Protein AF-A0A2R6A5M4-F1 (afdb_monomer)

Radius of gyration: 19.54 Å; Cα contacts (8 Å, |Δi|>4): 23; chains: 1; bounding box: 46×20×61 Å

Solvent-accessible surface area (backbone atoms only — not comparable to full-atom values): 4848 Å² total; per-residue (Å²): 110,70,70,58,52,54,49,48,62,69,46,45,63,59,53,49,51,56,51,50,54,48,52,52,52,52,51,50,51,50,52,50,47,50,51,55,36,52,51,52,32,73,79,47,78,44,76,65,45,49,51,51,36,52,50,50,49,51,50,54,48,51,54,52,50,51,52,48,56,56,57,71,67,47,73,79,76,73,83,83,72,75,86,134

pLDDT: mean 75.0, std 14.02, range [36.94, 91.5]

Foldseek 3Di:
DVVVVVVCVVCVVVVVVVVVVLVVVLVVQLVVLLVVLVVQCVVPPDPVSVVVSVVSS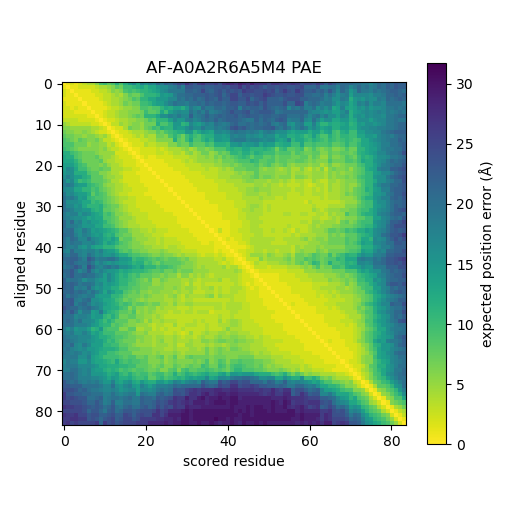VVSVVVSVVVVVVVVPDDPPPPPDDDD

Sequence (84 aa):
MVALIAWVIRFAPVLVYYTQLFVIMFVLTMMVSMFLGASVYLFYPSSLSLSAILGENMFVMVLGLIYVFENLQRPAKTVSGVWW

Organism: NCBI:txid1978155

Secondary structure (DSSP, 8-state):
-HHHHHHHHHHHHHHHHHHHHHHHHHHHHHHHHHHHHHHHHHHS-SHHHHHHHHHHHHHHHHHHHHHHHHHHHS----------

Structure (mmCIF, N/CA/C/O backbone):
data_AF-A0A2R6A5M4-F1
#
_entry.id   AF-A0A2R6A5M4-F1
#
loop_
_atom_site.group_PDB
_atom_site.id
_atom_site.type_symbol
_atom_site.label_atom_id
_atom_site.label_alt_id
_atom_site.label_comp_id
_atom_site.label_asym_id
_atom_site.label_entity_id
_atom_site.label_seq_id
_atom_site.pdbx_PDB_ins_code
_atom_site.Cartn_x
_atom_site.Cartn_y
_atom_site.Cartn_z
_atom_site.occupancy
_atom_site.B_iso_or_equiv
_atom_site.auth_seq_id
_atom_site.auth_comp_id
_atom_site.auth_asym_id
_atom_site.auth_atom_id
_atom_site.pdbx_PDB_model_num
ATOM 1 N N . MET A 1 1 ? -29.238 -5.565 25.221 1.00 53.06 1 MET A N 1
ATOM 2 C CA . MET A 1 1 ? -28.986 -4.375 24.374 1.00 53.06 1 MET A CA 1
ATOM 3 C C . MET A 1 1 ? -28.036 -3.376 25.022 1.00 53.06 1 MET A C 1
ATOM 5 O O . MET A 1 1 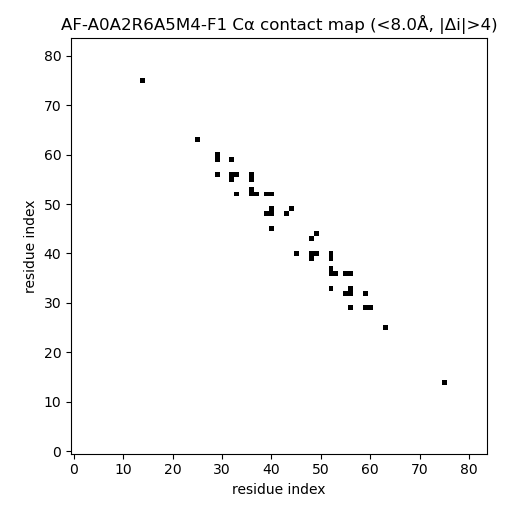? -26.996 -3.118 24.437 1.00 53.06 1 MET A O 1
ATOM 9 N N . VAL A 1 2 ? -28.321 -2.876 26.229 1.00 72.62 2 VAL A N 1
ATOM 10 C CA . VAL A 1 2 ? -27.479 -1.863 26.907 1.00 72.62 2 VAL A CA 1
ATOM 11 C C . VAL A 1 2 ? -26.020 -2.310 27.089 1.00 72.62 2 VAL A C 1
ATOM 13 O O . VAL A 1 2 ? -25.109 -1.559 26.764 1.00 72.62 2 VAL A O 1
ATOM 16 N N . ALA A 1 3 ? -25.785 -3.560 27.501 1.00 63.59 3 ALA A N 1
ATOM 17 C CA . ALA A 1 3 ? -24.432 -4.109 27.646 1.00 63.59 3 ALA A CA 1
ATOM 18 C C . ALA A 1 3 ? -23.647 -4.169 26.321 1.00 63.59 3 ALA A C 1
ATOM 20 O O . ALA A 1 3 ? -22.440 -3.963 26.312 1.00 63.59 3 ALA A O 1
ATOM 21 N N . LEU A 1 4 ? -24.334 -4.401 25.199 1.00 60.12 4 LEU A N 1
ATOM 22 C CA . LEU A 1 4 ? -23.726 -4.485 23.868 1.00 60.12 4 LEU A CA 1
ATOM 23 C C . LEU A 1 4 ? -23.358 -3.086 23.352 1.00 60.12 4 LEU A C 1
ATOM 25 O O . LEU A 1 4 ? -22.276 -2.896 22.813 1.00 60.12 4 LEU A O 1
ATOM 29 N N . ILE A 1 5 ? -24.205 -2.087 23.618 1.00 68.25 5 ILE A N 1
ATOM 30 C CA . ILE A 1 5 ? -23.929 -0.672 23.325 1.00 68.25 5 ILE A CA 1
ATOM 31 C C . ILE A 1 5 ? -22.754 -0.162 24.173 1.00 68.25 5 ILE A C 1
ATOM 33 O O . ILE A 1 5 ? -21.827 0.438 23.636 1.00 68.25 5 ILE A O 1
ATOM 37 N N . ALA A 1 6 ? -22.744 -0.448 25.479 1.00 68.81 6 ALA A N 1
ATOM 38 C CA . ALA A 1 6 ? -21.642 -0.074 26.369 1.00 68.81 6 ALA A CA 1
ATOM 39 C C . ALA A 1 6 ? -20.315 -0.736 25.958 1.00 68.81 6 ALA A C 1
ATOM 41 O O . ALA A 1 6 ? -19.256 -0.111 26.020 1.00 68.81 6 ALA A O 1
ATOM 42 N N . TRP A 1 7 ? -20.376 -1.983 25.486 1.00 65.75 7 TRP A N 1
ATOM 43 C CA . TRP A 1 7 ? -19.225 -2.697 24.944 1.00 65.75 7 TRP A CA 1
ATOM 44 C C . TRP A 1 7 ? -18.709 -2.038 23.656 1.00 65.75 7 TRP A C 1
ATOM 46 O O . TRP A 1 7 ? -17.524 -1.726 23.568 1.00 65.75 7 TRP A O 1
ATOM 56 N N . VAL A 1 8 ? -19.591 -1.713 22.705 1.00 65.62 8 VAL A N 1
ATOM 57 C CA . VAL A 1 8 ? -19.222 -0.992 21.473 1.00 65.62 8 VAL A CA 1
ATOM 58 C C . VAL A 1 8 ? -18.581 0.363 21.785 1.00 65.62 8 VAL A C 1
ATOM 60 O O . VAL A 1 8 ? -17.527 0.664 21.237 1.00 65.62 8 VAL A O 1
ATOM 63 N N . ILE A 1 9 ? -19.145 1.152 22.705 1.00 70.00 9 ILE A N 1
ATOM 64 C CA . ILE A 1 9 ? -18.597 2.468 23.082 1.00 70.00 9 ILE A CA 1
ATOM 65 C C . ILE A 1 9 ? -17.197 2.339 23.698 1.00 70.00 9 ILE A C 1
ATOM 67 O O . ILE A 1 9 ? -16.321 3.149 23.404 1.00 70.00 9 ILE A O 1
ATOM 71 N N . ARG A 1 10 ? -16.955 1.307 24.517 1.00 68.69 10 ARG A N 1
ATOM 72 C CA . ARG A 1 10 ? -15.651 1.081 25.159 1.00 68.69 10 ARG A CA 1
ATOM 73 C C . ARG A 1 10 ? -14.551 0.714 24.159 1.00 68.69 10 ARG A C 1
ATOM 75 O O . ARG A 1 10 ? -13.410 1.128 24.345 1.00 68.69 10 ARG A O 1
ATOM 82 N N . PHE A 1 11 ? -14.875 -0.053 23.117 1.00 63.59 11 PHE A N 1
ATOM 83 C CA . PHE A 1 11 ? -13.892 -0.537 22.136 1.00 63.59 11 PHE A CA 1
ATOM 84 C C . PHE A 1 11 ? -13.810 0.310 20.857 1.00 63.59 11 PHE A C 1
ATOM 86 O O . PHE A 1 11 ? -12.790 0.257 20.171 1.00 63.59 11 PHE A O 1
ATOM 93 N N . ALA A 1 12 ? -14.816 1.137 20.560 1.00 62.00 12 ALA A N 1
ATOM 94 C CA . ALA A 1 12 ? -14.831 2.045 19.413 1.00 62.00 12 ALA A CA 1
ATOM 95 C C . ALA A 1 12 ? -13.585 2.949 19.296 1.00 62.00 12 ALA A C 1
ATOM 97 O O . ALA A 1 12 ? -12.984 2.958 18.222 1.00 62.00 12 ALA A O 1
ATOM 98 N N . PRO A 1 13 ? -13.127 3.668 20.342 1.00 66.88 13 PRO A N 1
ATOM 99 C CA . PRO A 1 13 ? -11.971 4.560 20.209 1.00 66.88 13 PRO A CA 1
ATOM 100 C C . PRO A 1 13 ? -10.665 3.800 19.942 1.00 66.88 13 PRO A C 1
ATOM 102 O O . PRO A 1 13 ? -9.819 4.267 19.183 1.00 66.88 13 PRO A O 1
ATOM 105 N N . VAL A 1 14 ? -10.526 2.599 20.507 1.00 63.81 14 VAL A N 1
ATOM 106 C CA . VAL A 1 14 ? -9.374 1.719 20.271 1.00 63.81 14 VAL A CA 1
ATOM 107 C C . VAL A 1 14 ? -9.372 1.233 18.819 1.00 63.81 14 VAL A C 1
ATOM 109 O O . VAL A 1 14 ? -8.341 1.278 18.151 1.00 63.81 14 VAL A O 1
ATOM 112 N N . LEU A 1 15 ? -10.538 0.842 18.298 1.00 63.41 15 LEU A N 1
ATOM 113 C CA . LEU A 1 15 ? -10.700 0.437 16.902 1.00 63.41 15 LEU A CA 1
ATOM 114 C C . LEU A 1 15 ? -10.365 1.580 15.933 1.00 63.41 15 LEU A C 1
ATOM 116 O O . LEU A 1 15 ? -9.673 1.363 14.938 1.00 63.41 15 LEU A O 1
ATOM 120 N N . VAL A 1 16 ? -10.811 2.803 16.242 1.00 67.69 16 VAL A N 1
ATOM 121 C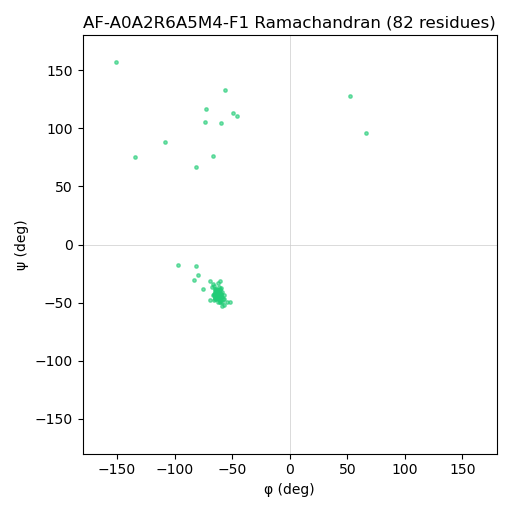 CA . VAL A 1 16 ? -10.516 4.006 15.449 1.00 67.69 16 VAL A CA 1
ATOM 122 C C . VAL A 1 16 ? -9.016 4.292 15.432 1.00 67.69 16 VAL A C 1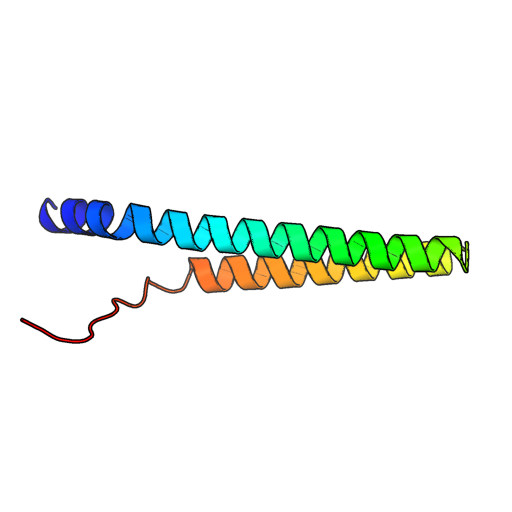
ATOM 124 O O . VAL A 1 16 ? -8.468 4.513 14.356 1.00 67.69 16 VAL A O 1
ATOM 127 N N . TYR A 1 17 ? -8.335 4.216 16.580 1.00 72.12 17 TYR A N 1
ATOM 128 C CA . TYR A 1 17 ? -6.891 4.447 16.666 1.00 72.12 17 TYR A CA 1
ATOM 129 C C . TYR A 1 17 ? -6.089 3.455 15.813 1.00 72.12 17 TYR A C 1
ATOM 131 O O . TYR A 1 17 ? -5.263 3.871 15.003 1.00 72.12 17 TYR A O 1
ATOM 139 N N . TYR A 1 18 ? -6.361 2.149 15.922 1.00 68.62 18 TYR A N 1
ATOM 140 C CA . TYR A 1 18 ? -5.656 1.143 15.117 1.00 68.62 18 TYR A CA 1
ATOM 141 C C . TYR A 1 18 ? -5.965 1.260 13.622 1.00 68.62 18 TYR A C 1
ATOM 143 O O . TYR A 1 18 ? -5.070 1.076 12.798 1.00 68.62 18 TYR A O 1
ATOM 151 N N . THR A 1 19 ? -7.201 1.619 13.269 1.00 70.69 19 THR A N 1
ATOM 152 C CA . THR A 1 19 ? -7.585 1.864 11.873 1.00 70.69 19 THR A CA 1
ATOM 153 C C . THR A 1 19 ? -6.857 3.088 11.316 1.00 70.69 19 THR A C 1
ATOM 155 O O . THR A 1 19 ? -6.314 3.028 10.218 1.00 70.69 19 THR A O 1
ATOM 158 N N . GLN A 1 20 ? -6.771 4.181 12.080 1.00 73.19 20 GLN A N 1
ATOM 159 C CA . GLN A 1 20 ? -6.025 5.382 11.693 1.00 73.19 20 GLN A CA 1
ATOM 160 C C . GLN A 1 20 ? -4.532 5.095 11.527 1.00 73.19 20 GLN A C 1
ATOM 162 O O . GLN A 1 20 ? -3.943 5.486 10.523 1.00 73.19 20 GLN A O 1
ATOM 167 N N . LEU A 1 21 ? -3.926 4.378 12.475 1.00 75.75 21 LEU A N 1
ATOM 168 C CA . LEU A 1 21 ? -2.505 4.033 12.442 1.00 75.75 21 LEU A CA 1
ATOM 169 C C . LEU A 1 21 ? -2.185 3.127 11.247 1.00 75.75 21 LEU A C 1
ATOM 171 O O . LEU A 1 21 ? -1.189 3.339 10.559 1.00 75.75 21 LEU A O 1
ATOM 175 N N . PHE A 1 22 ? -3.077 2.184 10.937 1.00 78.50 22 PHE A N 1
ATOM 176 C CA . PHE A 1 22 ? -2.989 1.387 9.722 1.00 78.50 22 PHE A CA 1
ATOM 177 C C . PHE A 1 22 ? -3.086 2.248 8.455 1.00 78.50 22 PHE A C 1
ATOM 179 O O . PHE A 1 22 ? -2.239 2.120 7.577 1.00 78.50 22 PHE A O 1
ATOM 186 N N . VAL A 1 23 ? -4.084 3.135 8.354 1.00 77.44 23 VAL A N 1
ATOM 187 C CA . VAL A 1 23 ? -4.256 4.010 7.181 1.00 77.44 23 VAL A CA 1
ATOM 188 C C . VAL A 1 23 ? -3.021 4.885 6.975 1.00 77.44 23 VAL A C 1
ATOM 190 O O . VAL A 1 23 ? -2.559 5.018 5.847 1.00 77.44 23 VAL A O 1
ATOM 193 N N . ILE A 1 24 ? -2.439 5.421 8.051 1.00 79.62 24 ILE A N 1
ATOM 194 C CA . ILE A 1 24 ? -1.191 6.193 7.993 1.00 79.62 24 ILE A CA 1
ATOM 195 C C . ILE A 1 24 ? -0.048 5.331 7.447 1.00 79.62 24 ILE A C 1
ATOM 197 O O . ILE A 1 24 ? 0.633 5.752 6.514 1.00 79.62 24 ILE A O 1
ATOM 201 N N . MET A 1 25 ? 0.145 4.121 7.980 1.00 83.19 25 MET A N 1
ATOM 202 C CA . MET A 1 25 ? 1.189 3.207 7.501 1.00 83.19 25 MET A CA 1
ATOM 203 C C . MET A 1 25 ? 0.976 2.815 6.036 1.00 83.19 25 MET A C 1
ATOM 205 O O . MET A 1 25 ? 1.924 2.839 5.261 1.00 83.19 25 MET A O 1
ATOM 209 N N . PHE A 1 26 ? -0.261 2.522 5.633 1.00 83.19 26 PHE A N 1
ATOM 210 C CA . PHE A 1 26 ? -0.610 2.194 4.254 1.00 83.19 26 PHE A CA 1
ATOM 211 C C . PHE A 1 26 ? -0.311 3.356 3.302 1.00 83.19 26 PHE A C 1
ATOM 213 O O . PHE A 1 26 ? 0.330 3.160 2.271 1.00 83.19 26 PHE A O 1
ATOM 220 N N . VAL A 1 27 ? -0.715 4.576 3.663 1.00 83.75 27 VAL A N 1
ATOM 221 C CA . VAL A 1 27 ? -0.422 5.777 2.872 1.00 83.75 27 VAL A CA 1
ATOM 222 C C . VAL A 1 27 ? 1.086 5.996 2.768 1.00 83.75 27 VAL A C 1
ATOM 224 O O . VAL A 1 27 ? 1.579 6.230 1.668 1.00 83.75 27 VAL A O 1
ATOM 227 N N . LEU A 1 28 ? 1.837 5.848 3.863 1.00 87.69 28 LEU A N 1
ATOM 228 C CA . LEU A 1 28 ? 3.300 5.940 3.838 1.00 87.69 28 LEU A CA 1
ATOM 229 C C . LEU A 1 28 ? 3.922 4.886 2.914 1.00 87.69 28 LEU A C 1
ATOM 231 O O . LEU A 1 28 ? 4.772 5.227 2.094 1.00 87.69 28 LEU A O 1
ATOM 235 N N . THR A 1 29 ? 3.479 3.627 2.985 1.00 87.31 29 THR A N 1
ATOM 236 C CA . THR A 1 29 ? 3.945 2.561 2.086 1.00 87.31 29 THR A CA 1
ATOM 237 C C . THR A 1 29 ? 3.654 2.895 0.623 1.00 87.31 29 THR A C 1
ATOM 239 O O . THR A 1 29 ? 4.534 2.736 -0.222 1.00 87.31 29 THR A O 1
ATOM 242 N N . MET A 1 30 ? 2.467 3.423 0.318 1.00 86.88 30 MET A N 1
ATOM 243 C CA . MET A 1 30 ? 2.101 3.848 -1.037 1.00 86.88 30 MET A CA 1
ATOM 244 C C . MET A 1 30 ? 2.953 5.028 -1.524 1.00 86.88 30 MET A C 1
ATOM 246 O O . MET A 1 30 ? 3.400 5.023 -2.669 1.00 86.88 30 MET A O 1
ATOM 250 N N . MET A 1 31 ? 3.236 6.013 -0.665 1.00 87.62 31 MET A N 1
ATOM 251 C CA . MET A 1 31 ? 4.114 7.139 -1.006 1.00 87.62 31 MET A CA 1
ATOM 252 C C . MET A 1 31 ? 5.539 6.667 -1.315 1.00 87.62 31 MET A C 1
ATOM 254 O O . MET A 1 31 ? 6.132 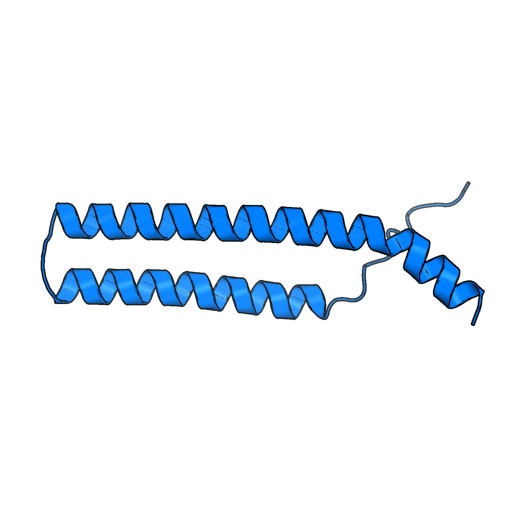7.112 -2.297 1.00 87.62 31 MET A O 1
ATOM 258 N N . VAL A 1 32 ? 6.076 5.738 -0.519 1.00 90.50 32 VAL A N 1
ATOM 259 C CA . VAL A 1 32 ? 7.406 5.151 -0.747 1.00 90.50 32 VAL A CA 1
ATOM 260 C C . VAL A 1 32 ? 7.435 4.338 -2.043 1.00 90.50 32 VAL A C 1
ATOM 262 O O . VAL A 1 32 ? 8.338 4.528 -2.852 1.00 90.50 32 VAL A O 1
ATOM 265 N N . SER A 1 33 ? 6.428 3.493 -2.275 1.00 88.56 33 SER A N 1
ATOM 266 C CA . SER A 1 33 ? 6.249 2.724 -3.516 1.00 88.56 33 SER A CA 1
ATOM 267 C C . SER A 1 33 ? 6.249 3.631 -4.751 1.00 88.56 33 SER A C 1
ATOM 269 O O . SER A 1 33 ? 7.006 3.413 -5.698 1.00 88.56 33 SER A O 1
ATOM 271 N N . MET A 1 34 ? 5.463 4.711 -4.725 1.00 86.25 34 MET A N 1
ATOM 272 C CA . MET A 1 34 ? 5.415 5.675 -5.825 1.00 86.25 34 MET A CA 1
ATOM 273 C C . MET A 1 34 ? 6.742 6.409 -6.019 1.00 86.25 34 MET A C 1
ATOM 275 O O . MET A 1 34 ? 7.151 6.627 -7.157 1.00 86.25 34 MET A O 1
ATOM 279 N N . PHE A 1 35 ? 7.428 6.775 -4.934 1.00 89.31 35 PHE A N 1
ATOM 280 C CA . PHE A 1 35 ? 8.727 7.444 -5.003 1.00 89.31 35 PHE A CA 1
ATOM 281 C C . PHE A 1 35 ? 9.812 6.546 -5.613 1.00 89.31 35 PHE A C 1
ATOM 283 O O . PHE A 1 35 ? 10.558 6.989 -6.490 1.00 89.31 35 PHE A O 1
ATOM 290 N N . LEU A 1 36 ? 9.884 5.280 -5.191 1.00 87.94 36 LEU A N 1
ATOM 291 C CA . LEU A 1 36 ? 10.813 4.297 -5.752 1.00 87.94 36 LEU A CA 1
ATOM 292 C C . LEU A 1 36 ? 10.505 4.041 -7.226 1.00 87.94 36 LEU A C 1
ATOM 294 O O . LEU A 1 36 ? 11.403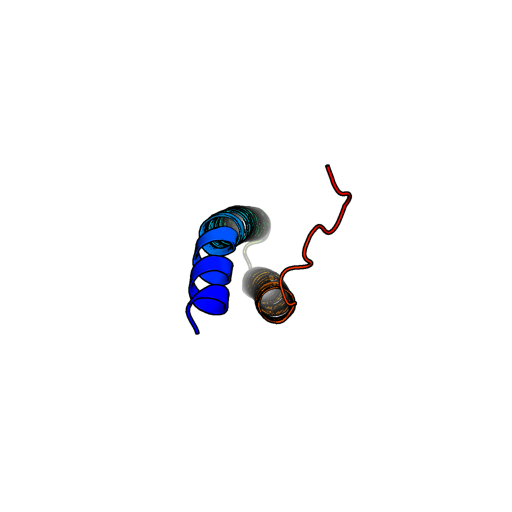 4.125 -8.063 1.00 87.94 36 LEU A O 1
ATOM 298 N N . GLY A 1 37 ? 9.229 3.845 -7.554 1.00 86.50 37 GLY A N 1
ATOM 299 C CA . GLY A 1 37 ? 8.784 3.689 -8.930 1.00 86.50 37 GLY A CA 1
ATOM 300 C C . GLY A 1 37 ? 9.171 4.882 -9.809 1.00 86.50 37 GLY A C 1
ATOM 301 O O . GLY A 1 37 ? 9.829 4.724 -10.833 1.00 86.50 37 GLY A O 1
ATOM 302 N N . ALA A 1 38 ? 8.848 6.104 -9.382 1.00 82.94 38 ALA A N 1
ATOM 303 C CA . ALA A 1 38 ? 9.217 7.320 -10.105 1.00 82.94 38 ALA A CA 1
ATOM 304 C C . ALA A 1 38 ? 10.739 7.467 -10.272 1.00 82.94 38 ALA A C 1
ATOM 306 O O . ALA A 1 38 ? 11.204 7.877 -11.337 1.00 82.94 38 ALA A O 1
ATOM 307 N N . SER A 1 39 ? 11.519 7.079 -9.259 1.00 86.62 39 SER A N 1
ATOM 308 C CA . SER A 1 39 ? 12.983 7.076 -9.329 1.00 86.62 39 SER A CA 1
ATOM 309 C C . SER A 1 39 ? 13.487 6.133 -10.424 1.00 86.62 39 SER A C 1
ATOM 311 O O . SER A 1 39 ? 14.324 6.528 -11.230 1.00 86.62 39 SER A O 1
ATOM 313 N N . VAL A 1 40 ? 12.936 4.919 -10.526 1.00 85.12 40 VAL A N 1
ATOM 314 C CA . VAL A 1 40 ? 13.284 3.962 -11.593 1.00 85.12 40 VAL A CA 1
ATOM 315 C C . VAL A 1 40 ? 12.974 4.534 -12.980 1.00 85.12 40 VAL A C 1
ATOM 317 O O . VAL A 1 40 ? 13.793 4.409 -13.893 1.00 85.12 40 VAL A O 1
ATOM 320 N N . TYR A 1 41 ? 11.834 5.213 -13.140 1.00 85.75 41 TYR A N 1
ATOM 321 C CA . TYR A 1 41 ? 11.473 5.848 -14.411 1.00 85.75 41 TYR A CA 1
ATOM 32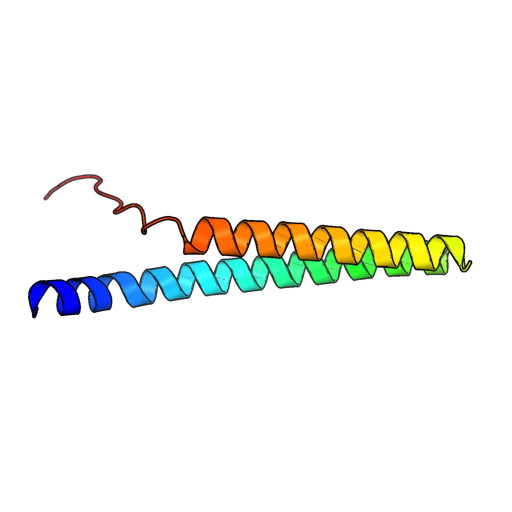2 C C . TYR A 1 41 ? 12.429 6.979 -14.802 1.00 85.75 41 TYR A C 1
ATOM 324 O O . TYR A 1 41 ? 12.767 7.107 -15.976 1.00 85.75 41 TYR A O 1
ATOM 332 N N . LEU A 1 42 ? 12.888 7.780 -13.833 1.00 86.06 42 LEU A N 1
ATOM 333 C CA . LEU A 1 42 ? 13.835 8.871 -14.084 1.00 86.06 42 LEU A CA 1
ATOM 334 C C . LEU A 1 42 ? 15.161 8.370 -14.670 1.00 86.06 42 LEU A C 1
ATOM 336 O O . LEU A 1 42 ? 15.717 9.026 -15.548 1.00 86.06 42 LEU A O 1
ATOM 340 N N . PHE A 1 43 ? 15.659 7.217 -14.215 1.00 87.62 43 PHE A N 1
ATOM 341 C CA . PHE A 1 43 ? 16.915 6.647 -14.716 1.00 87.62 43 PHE A CA 1
ATOM 342 C C . PHE A 1 43 ? 16.747 5.852 -16.016 1.00 87.62 43 PHE A C 1
ATOM 344 O O . PHE A 1 43 ? 17.668 5.820 -16.830 1.00 87.62 43 PHE A O 1
ATOM 351 N N . TYR A 1 44 ? 15.582 5.234 -16.233 1.00 86.50 44 TYR A N 1
ATO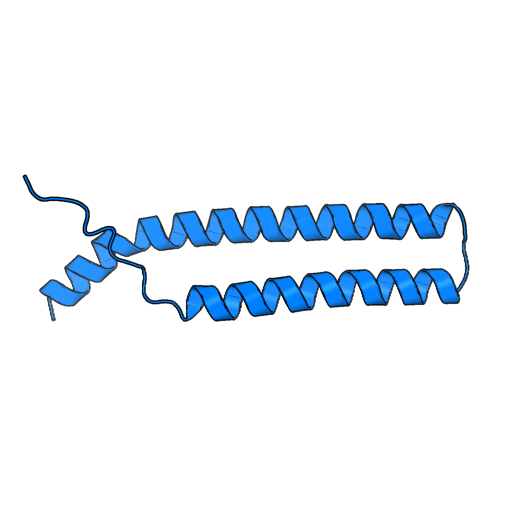M 352 C CA . TYR A 1 44 ? 15.296 4.424 -17.420 1.00 86.50 44 TYR A CA 1
ATOM 353 C C . TYR A 1 44 ? 13.917 4.764 -17.997 1.00 86.50 44 TYR A C 1
ATOM 355 O O . TYR A 1 44 ? 12.971 3.986 -17.828 1.00 86.50 44 TYR A O 1
ATOM 363 N N . PRO A 1 45 ? 13.764 5.907 -18.685 1.00 84.94 45 PRO A N 1
ATOM 364 C CA . PRO A 1 45 ? 12.473 6.342 -19.203 1.00 84.94 45 PRO A CA 1
ATOM 365 C C . PRO A 1 45 ? 12.067 5.488 -20.409 1.00 84.94 45 PRO A C 1
ATOM 367 O O . PRO A 1 45 ? 12.599 5.625 -21.509 1.00 84.94 45 PRO A O 1
ATOM 370 N N . SER A 1 46 ? 11.114 4.578 -20.205 1.00 91.50 46 SER A N 1
ATOM 371 C CA . SER A 1 46 ? 10.564 3.724 -21.259 1.00 91.50 46 SER A CA 1
ATOM 372 C C . SER A 1 46 ? 9.119 3.340 -20.947 1.00 91.50 46 SER A C 1
ATOM 374 O O . SER A 1 46 ? 8.694 3.326 -19.793 1.00 91.50 46 SER A O 1
ATOM 376 N N . SER A 1 47 ? 8.347 2.978 -21.970 1.00 86.00 47 SER A N 1
ATOM 377 C CA . SER A 1 47 ? 6.982 2.465 -21.781 1.00 86.00 47 SER A CA 1
ATOM 378 C C . SER A 1 47 ? 6.968 1.180 -20.945 1.00 86.00 47 SER A C 1
ATOM 380 O O . SER A 1 47 ? 6.036 0.941 -20.180 1.00 86.00 47 SER A O 1
ATOM 382 N N . LEU A 1 48 ? 8.031 0.375 -21.061 1.00 86.31 48 LEU A N 1
ATOM 383 C CA . LEU A 1 48 ? 8.202 -0.865 -20.314 1.00 86.31 48 LEU A CA 1
ATOM 384 C C . LEU A 1 48 ? 8.432 -0.588 -18.822 1.00 86.31 48 LEU A C 1
ATOM 386 O O . LEU A 1 48 ? 7.732 -1.158 -17.987 1.00 86.31 48 LEU A O 1
ATOM 390 N N . SER A 1 49 ? 9.334 0.336 -18.479 1.00 82.94 49 SER A N 1
ATOM 391 C CA . SER A 1 49 ? 9.568 0.735 -17.085 1.00 82.94 49 SER A CA 1
ATOM 392 C C . SER A 1 49 ? 8.336 1.395 -16.471 1.00 82.94 49 SER A C 1
ATOM 394 O O . SER A 1 49 ? 7.966 1.038 -15.358 1.00 82.94 49 SER A O 1
ATOM 396 N N . LEU A 1 50 ? 7.631 2.260 -17.210 1.00 83.19 50 LEU A N 1
ATOM 397 C CA . LEU A 1 50 ? 6.365 2.839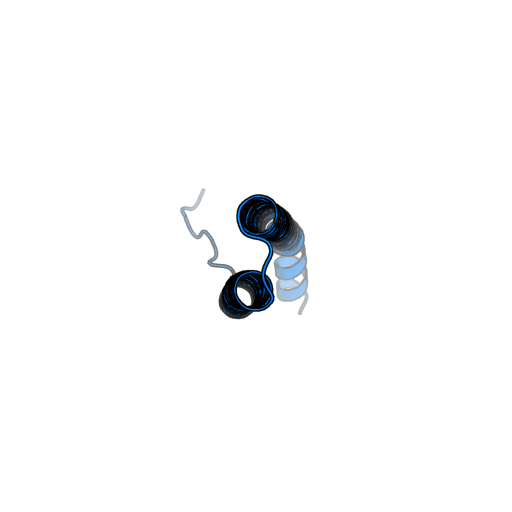 -16.757 1.00 83.19 50 LEU A CA 1
ATOM 398 C C . LEU A 1 50 ? 5.334 1.751 -16.422 1.00 83.19 50 LEU A C 1
ATOM 400 O O . LEU A 1 50 ? 4.727 1.801 -15.358 1.00 83.19 50 LEU A O 1
ATOM 404 N N . SER A 1 51 ? 5.165 0.752 -17.297 1.00 85.12 51 SER A N 1
ATOM 405 C CA . SER A 1 51 ? 4.225 -0.354 -17.068 1.00 85.12 51 SER A CA 1
ATOM 406 C C . SER A 1 51 ? 4.603 -1.217 -15.860 1.00 85.12 51 SER A C 1
ATOM 408 O O . SER A 1 51 ? 3.724 -1.602 -15.089 1.00 85.12 51 SER A O 1
ATOM 410 N N . ALA A 1 52 ? 5.901 -1.459 -15.649 1.00 85.62 52 ALA A N 1
ATOM 411 C CA . ALA A 1 52 ? 6.403 -2.199 -14.498 1.00 85.62 52 ALA A CA 1
ATOM 412 C C . ALA A 1 52 ? 6.137 -1.449 -13.184 1.00 85.62 52 ALA A C 1
ATOM 414 O O . ALA A 1 52 ? 5.626 -2.039 -12.237 1.00 85.62 52 ALA A O 1
ATOM 415 N N . ILE A 1 53 ? 6.390 -0.138 -13.153 1.00 88.81 53 ILE A N 1
ATOM 416 C CA . ILE A 1 53 ? 6.132 0.722 -11.988 1.00 88.81 53 ILE A CA 1
ATOM 417 C C . ILE A 1 53 ? 4.638 0.793 -11.671 1.00 88.81 53 ILE A C 1
ATOM 419 O O . ILE A 1 53 ? 4.233 0.741 -10.510 1.00 88.81 53 ILE A O 1
ATOM 423 N N . LEU A 1 54 ? 3.797 0.922 -12.697 1.00 86.94 54 LEU A N 1
ATOM 424 C CA . LEU A 1 54 ? 2.347 0.953 -12.526 1.00 86.94 54 LEU A CA 1
ATOM 425 C C . LEU A 1 54 ? 1.850 -0.380 -11.947 1.00 86.94 54 LEU A C 1
ATOM 427 O O . LEU A 1 54 ? 1.071 -0.381 -10.995 1.00 86.94 54 LEU A O 1
ATOM 431 N N . GLY A 1 55 ? 2.371 -1.502 -12.456 1.00 86.94 55 GLY A N 1
ATOM 432 C CA . GLY A 1 55 ? 2.104 -2.841 -11.932 1.00 86.94 55 GLY A CA 1
ATOM 433 C C . GLY A 1 55 ? 2.552 -3.023 -10.480 1.00 86.94 55 GLY A C 1
ATOM 434 O O . GLY A 1 55 ? 1.777 -3.523 -9.669 1.00 86.94 55 GLY A O 1
ATOM 435 N N . GLU A 1 56 ? 3.756 -2.568 -10.125 1.00 87.94 56 GLU A N 1
ATOM 436 C CA . GLU A 1 56 ? 4.270 -2.592 -8.749 1.00 87.94 56 GLU A CA 1
ATOM 437 C C . GLU A 1 56 ? 3.352 -1.812 -7.796 1.00 87.94 56 GLU A C 1
ATOM 439 O O . GLU A 1 56 ? 2.910 -2.346 -6.779 1.00 87.94 56 GLU A O 1
ATOM 444 N N . ASN A 1 57 ? 2.978 -0.582 -8.160 1.00 87.69 57 ASN A N 1
ATOM 445 C CA . ASN A 1 57 ? 2.089 0.246 -7.341 1.00 87.69 57 ASN A CA 1
ATOM 446 C C . ASN A 1 57 ? 0.693 -0.377 -7.185 1.00 87.69 57 ASN A C 1
ATOM 448 O O . ASN A 1 57 ? 0.116 -0.343 -6.096 1.00 87.69 57 ASN A O 1
ATOM 452 N N . MET A 1 58 ? 0.147 -0.974 -8.249 1.00 88.00 58 MET A N 1
ATOM 453 C CA . MET A 1 58 ? -1.119 -1.707 -8.175 1.00 88.00 58 MET A CA 1
ATOM 454 C C . MET A 1 58 ? -1.008 -2.939 -7.272 1.00 88.00 58 MET A C 1
ATOM 456 O O . MET A 1 58 ? -1.919 -3.207 -6.492 1.00 88.00 58 MET A O 1
ATOM 460 N N . PHE A 1 59 ? 0.105 -3.669 -7.333 1.00 89.81 59 PHE A N 1
ATOM 461 C CA . PHE A 1 59 ? 0.337 -4.843 -6.496 1.00 89.81 59 PHE A CA 1
ATOM 462 C C . PHE A 1 59 ? 0.404 -4.480 -5.006 1.00 89.81 59 PHE A C 1
ATOM 464 O O . PHE A 1 59 ? -0.294 -5.088 -4.193 1.00 89.81 59 PHE A O 1
ATOM 471 N N . VAL A 1 60 ? 1.167 -3.439 -4.652 1.00 88.44 60 VAL A N 1
ATOM 472 C CA . VAL A 1 60 ? 1.253 -2.923 -3.274 1.00 88.44 60 VAL A CA 1
ATOM 473 C C . VAL A 1 60 ? -0.122 -2.471 -2.771 1.00 88.44 60 VAL A C 1
ATOM 475 O O . VAL A 1 60 ? -0.511 -2.804 -1.648 1.00 88.44 60 VAL A O 1
ATOM 478 N N . MET A 1 61 ? -0.899 -1.785 -3.614 1.00 87.62 61 MET A N 1
ATOM 479 C CA . MET A 1 61 ? -2.264 -1.369 -3.284 1.00 87.62 61 MET A CA 1
ATOM 480 C C . MET A 1 61 ? -3.176 -2.566 -2.997 1.00 87.62 61 MET A C 1
ATOM 482 O O . MET A 1 61 ? -3.872 -2.575 -1.983 1.00 87.62 61 MET A O 1
ATOM 486 N N . VAL A 1 62 ? -3.166 -3.586 -3.862 1.00 89.31 62 VAL A N 1
ATOM 487 C CA . VAL A 1 62 ? -4.000 -4.787 -3.704 1.00 89.31 62 VAL A CA 1
ATOM 488 C C . VAL A 1 62 ? -3.642 -5.536 -2.422 1.00 89.31 62 VAL A C 1
ATOM 490 O O . VAL A 1 62 ? -4.544 -5.891 -1.665 1.00 89.31 62 VAL A O 1
ATOM 493 N N . LEU A 1 63 ? -2.352 -5.724 -2.124 1.00 86.75 63 LEU A N 1
ATOM 494 C CA . LEU A 1 63 ? -1.920 -6.356 -0.873 1.00 86.75 63 LEU A CA 1
ATOM 495 C C . LEU A 1 63 ? -2.366 -5.565 0.359 1.00 86.75 63 LEU A C 1
ATOM 497 O O . LEU A 1 63 ? -2.853 -6.151 1.327 1.00 86.75 63 LEU A O 1
ATOM 501 N N . GLY A 1 64 ? -2.248 -4.236 0.316 1.00 83.81 64 GLY A N 1
ATOM 502 C CA . GLY A 1 64 ? -2.723 -3.380 1.397 1.00 83.81 64 GLY A CA 1
ATOM 503 C C . GLY A 1 64 ? -4.235 -3.485 1.603 1.00 83.81 64 GLY A C 1
ATOM 504 O O . GLY A 1 64 ? -4.685 -3.604 2.739 1.00 83.81 64 GLY A O 1
ATOM 505 N N . LEU A 1 65 ? -5.021 -3.528 0.523 1.00 82.81 65 LEU A N 1
ATOM 506 C CA . LEU A 1 65 ? -6.472 -3.721 0.597 1.00 82.81 65 LEU A CA 1
ATOM 507 C C . LEU A 1 65 ? -6.847 -5.104 1.143 1.00 82.81 65 LEU A C 1
ATOM 509 O O . LEU A 1 65 ? -7.730 -5.193 1.991 1.00 82.81 65 LEU A O 1
ATOM 513 N N . ILE A 1 66 ? -6.170 -6.174 0.718 1.00 86.00 66 ILE A N 1
ATOM 514 C CA . ILE A 1 66 ? -6.385 -7.522 1.270 1.00 86.00 66 ILE A CA 1
ATOM 515 C C . ILE A 1 66 ? -6.130 -7.513 2.779 1.00 86.00 66 ILE A C 1
ATOM 517 O O . ILE A 1 66 ? -6.975 -7.970 3.547 1.00 86.00 66 ILE A O 1
ATOM 521 N N . TYR A 1 67 ? -5.019 -6.917 3.217 1.00 79.44 67 TYR A N 1
ATOM 522 C CA . TYR A 1 67 ? -4.706 -6.793 4.636 1.00 79.44 67 TYR A CA 1
ATOM 523 C C . TYR A 1 67 ? -5.777 -5.997 5.401 1.00 79.44 67 TYR A C 1
ATOM 525 O O . TYR A 1 67 ? -6.137 -6.378 6.517 1.00 79.44 67 TYR A O 1
ATOM 533 N N . VAL A 1 68 ? -6.328 -4.925 4.815 1.00 72.94 68 VAL A N 1
ATOM 534 C CA . VAL A 1 68 ? -7.471 -4.190 5.390 1.00 72.94 68 VAL A CA 1
ATOM 535 C C . VAL A 1 68 ? -8.664 -5.111 5.572 1.00 72.94 68 VAL A C 1
ATOM 537 O O . VAL A 1 68 ? -9.206 -5.189 6.671 1.00 72.94 68 VAL A O 1
ATOM 540 N N . PHE A 1 69 ? -9.076 -5.812 4.517 1.00 76.19 69 PHE A N 1
ATOM 541 C CA . PHE A 1 69 ? -10.260 -6.661 4.568 1.00 76.19 69 PHE A CA 1
ATOM 542 C C . PHE A 1 69 ? -10.097 -7.808 5.568 1.00 76.19 69 PHE A C 1
ATOM 544 O O . PHE A 1 69 ? -11.021 -8.064 6.339 1.00 76.19 69 PHE A O 1
ATOM 551 N N . GLU A 1 70 ? -8.920 -8.431 5.647 1.00 76.56 70 GLU A N 1
ATOM 552 C CA . GLU A 1 70 ? -8.645 -9.465 6.648 1.00 76.56 70 GLU A CA 1
ATOM 553 C C . GLU A 1 70 ? -8.672 -8.922 8.083 1.00 76.56 70 GLU A C 1
ATOM 555 O O . GLU A 1 70 ? -9.215 -9.569 8.981 1.00 76.56 70 GLU A O 1
ATOM 560 N N . ASN A 1 71 ? -8.107 -7.737 8.331 1.00 65.94 71 ASN A N 1
ATOM 561 C CA . ASN A 1 71 ? -8.061 -7.169 9.681 1.00 65.94 71 ASN A CA 1
ATOM 562 C C . ASN A 1 71 ? -9.380 -6.515 10.108 1.00 65.94 71 ASN A C 1
ATOM 564 O O . ASN A 1 71 ? -9.679 -6.517 11.299 1.00 65.94 71 ASN A O 1
ATOM 568 N N . LEU A 1 72 ? -10.203 -6.035 9.171 1.00 64.94 72 LEU A N 1
ATOM 569 C CA . LEU A 1 72 ? -11.580 -5.608 9.448 1.00 64.94 72 LEU A CA 1
ATOM 570 C C . LEU A 1 72 ? -12.490 -6.793 9.800 1.00 64.94 72 LEU A C 1
ATOM 572 O O . LEU A 1 72 ? -13.428 -6.636 10.577 1.00 64.94 72 LEU A O 1
ATOM 576 N N . GLN A 1 73 ? -12.224 -7.977 9.239 1.00 62.66 73 GLN A N 1
ATOM 577 C CA . GLN A 1 73 ? -12.992 -9.194 9.518 1.00 62.66 73 GLN A CA 1
ATOM 578 C C . GLN A 1 73 ? -12.570 -9.897 10.810 1.00 62.66 73 GLN A C 1
ATOM 580 O O . GLN A 1 73 ? -13.327 -10.714 11.341 1.00 62.66 73 GLN A O 1
ATOM 585 N N . ARG A 1 74 ? -11.379 -9.602 11.344 1.00 54.84 74 ARG A N 1
ATOM 586 C CA . ARG A 1 74 ? -10.949 -10.154 12.629 1.00 54.84 74 ARG A CA 1
ATOM 587 C C . ARG A 1 74 ? -11.732 -9.463 13.750 1.00 54.84 74 ARG A C 1
ATOM 589 O O . ARG A 1 74 ? -11.560 -8.259 13.941 1.00 54.84 74 ARG A O 1
ATOM 596 N N . PRO A 1 75 ? -12.561 -10.189 14.530 1.00 50.81 75 PRO A N 1
ATOM 597 C CA . PRO A 1 75 ? -13.147 -9.614 15.731 1.00 50.81 75 PRO A CA 1
ATOM 598 C C . PRO A 1 75 ? -11.999 -9.115 16.603 1.00 50.81 75 PRO A C 1
ATOM 600 O O . PRO A 1 75 ? -11.005 -9.831 16.766 1.00 50.81 75 PRO A O 1
ATOM 603 N N . ALA A 1 76 ? -12.117 -7.882 17.108 1.00 53.50 76 ALA A N 1
ATOM 604 C CA . ALA A 1 76 ? -11.134 -7.290 18.002 1.00 53.50 76 ALA A CA 1
ATOM 605 C C . ALA A 1 76 ? -10.783 -8.339 19.055 1.00 53.50 76 ALA A C 1
ATOM 607 O O . ALA A 1 76 ? -11.644 -8.718 19.851 1.00 53.50 76 ALA A O 1
ATOM 608 N N . LYS A 1 77 ? -9.556 -8.877 19.004 1.00 47.66 77 LYS A N 1
ATOM 609 C CA . LYS A 1 77 ? -9.081 -9.778 20.045 1.00 47.66 77 LYS A CA 1
ATOM 610 C C . LYS A 1 77 ? -9.150 -8.958 21.316 1.00 47.66 77 LYS A C 1
ATOM 612 O O . LYS A 1 77 ? -8.345 -8.050 21.513 1.00 47.66 77 LYS A O 1
ATOM 617 N N . THR A 1 78 ? -10.157 -9.241 22.134 1.00 46.91 78 THR A N 1
ATOM 618 C CA . THR A 1 78 ? -10.231 -8.784 23.505 1.00 46.91 78 THR A CA 1
ATOM 619 C C . THR A 1 78 ? -8.877 -9.143 24.082 1.00 46.91 78 THR A C 1
ATOM 621 O O . THR A 1 78 ? -8.522 -10.321 24.145 1.00 46.91 78 THR A O 1
ATOM 624 N N . VAL A 1 79 ? -8.080 -8.134 24.424 1.00 49.66 79 VAL A N 1
ATOM 625 C CA . VAL A 1 79 ? -6.904 -8.317 25.265 1.00 49.66 79 VAL A CA 1
ATOM 626 C C . VAL A 1 79 ? -7.473 -8.713 26.626 1.00 49.66 79 VAL A C 1
ATOM 628 O O . VAL A 1 79 ? -7.638 -7.896 27.522 1.00 49.66 79 VAL A O 1
ATOM 631 N N . SER A 1 80 ? -7.908 -9.968 26.747 1.00 46.72 80 SER A N 1
ATOM 632 C CA . SER A 1 80 ? -8.279 -10.603 27.999 1.00 46.72 80 SER A CA 1
ATOM 633 C C . SER A 1 80 ? -6.983 -11.069 28.645 1.00 46.72 80 SER A C 1
ATOM 635 O O . SER A 1 80 ? -6.683 -12.258 28.713 1.00 46.72 80 SER A O 1
ATOM 637 N N . GLY A 1 81 ? -6.171 -10.094 29.034 1.00 42.38 81 GLY A N 1
ATOM 638 C CA . GLY A 1 81 ? -5.030 -10.288 29.904 1.00 42.38 81 GLY A CA 1
ATOM 639 C C . GLY A 1 81 ? -5.355 -9.679 31.258 1.00 42.38 81 GLY A C 1
ATOM 640 O O . GLY A 1 81 ? -5.037 -8.519 31.453 1.00 42.38 81 GLY A O 1
ATOM 641 N N . VAL A 1 82 ? -5.969 -10.491 32.133 1.00 36.94 82 VAL A N 1
ATOM 642 C CA . VAL A 1 82 ? -5.864 -10.436 33.612 1.00 36.94 82 VAL A CA 1
ATOM 643 C C . VAL A 1 82 ? -6.457 -9.169 34.263 1.00 36.94 82 VAL A C 1
ATOM 645 O O . VAL A 1 82 ? -5.906 -8.087 34.146 1.00 36.94 82 VAL A O 1
ATOM 648 N N . TRP A 1 83 ? -7.710 -9.203 34.742 1.00 50.69 83 TRP A N 1
ATOM 649 C CA . TRP A 1 83 ? -8.147 -9.509 36.126 1.00 50.69 83 TRP A CA 1
ATOM 650 C C . TRP A 1 83 ? -7.429 -8.667 37.197 1.00 50.69 83 TRP A C 1
ATOM 652 O O . TRP A 1 83 ? -6.206 -8.708 37.260 1.00 50.69 83 TRP A O 1
ATOM 662 N N . TRP A 1 84 ? -8.240 -8.025 38.054 1.00 45.97 84 TRP A N 1
ATOM 663 C CA . TRP A 1 84 ? -7.927 -7.083 39.150 1.00 45.97 84 TRP A CA 1
ATOM 664 C C . TRP A 1 84 ? -7.832 -5.607 38.747 1.00 45.97 84 TRP A C 1
ATOM 666 O O . TRP A 1 84 ? -6.901 -5.222 38.011 1.00 45.97 84 TRP A O 1
#

Mean predicted aligned error: 10.74 Å